Protein AF-A0A9D7PPQ1-F1 (afdb_monomer_lite)

Organism: NCBI:txid2954365

Sequence (73 aa):
MVDMPAKEIIARCEALITISGTAAVEAVAVRKPVIVLGYKHYYFPEFSHSIRSAEDLPFLFKKTSDPKEFQIR

Foldseek 3Di:
DDDDPLLVVLLPDQAEEEAEDCSQVSNVVSVHAYEYAYDYPDDDQLRYDYDPDPVCVVVVVVQSVPSVSSHDD

pLDDT: mean 76.23, std 12.79, range [36.0, 89.12]

Structure (mmCIF, N/CA/C/O backbone):
data_AF-A0A9D7PPQ1-F1
#
_entry.id   AF-A0A9D7PPQ1-F1
#
loop_
_atom_site.group_PDB
_atom_site.id
_atom_site.type_symbol
_atom_site.label_atom_id
_atom_site.label_alt_id
_atom_site.label_comp_id
_atom_site.label_asym_id
_atom_site.label_entity_id
_atom_site.label_seq_id
_atom_site.pdbx_PDB_ins_code
_atom_site.Cartn_x
_atom_site.Cartn_y
_atom_site.Cartn_z
_atom_site.occupancy
_atom_site.B_iso_or_equiv
_atom_site.auth_seq_id
_atom_site.auth_comp_id
_atom_site.auth_asym_id
_atom_site.auth_atom_id
_atom_site.pdbx_PDB_model_num
ATOM 1 N N . MET A 1 1 ? 22.737 -14.403 -7.581 1.00 58.25 1 MET A N 1
ATOM 2 C CA . MET A 1 1 ? 21.332 -14.289 -7.144 1.00 58.25 1 MET A CA 1
ATOM 3 C C . MET A 1 1 ? 20.725 -13.209 -8.023 1.00 58.25 1 MET A C 1
ATOM 5 O O . MET A 1 1 ? 21.294 -12.130 -8.051 1.00 58.25 1 MET A O 1
ATOM 9 N N . VAL A 1 2 ? 19.743 -13.531 -8.867 1.00 70.88 2 VAL A N 1
ATOM 10 C CA . VAL A 1 2 ? 19.133 -12.538 -9.769 1.00 70.88 2 VAL A CA 1
ATOM 11 C C . VAL A 1 2 ? 17.987 -11.887 -9.010 1.00 70.88 2 VAL A C 1
ATOM 13 O O . VAL A 1 2 ? 17.118 -12.604 -8.516 1.00 70.88 2 VAL A O 1
ATOM 16 N N . ASP A 1 3 ? 18.006 -10.562 -8.896 1.00 78.56 3 ASP A N 1
ATOM 17 C CA . ASP A 1 3 ? 16.909 -9.828 -8.276 1.00 78.56 3 ASP A CA 1
ATOM 18 C C . ASP A 1 3 ? 15.652 -9.975 -9.133 1.00 78.56 3 ASP A C 1
ATOM 20 O O . ASP A 1 3 ? 15.654 -9.718 -10.339 1.00 78.56 3 ASP A O 1
ATOM 24 N N . MET A 1 4 ? 14.569 -10.427 -8.507 1.00 81.00 4 MET A N 1
ATOM 25 C CA . MET A 1 4 ? 13.272 -10.491 -9.164 1.00 81.00 4 MET A CA 1
ATOM 26 C C . MET A 1 4 ? 12.727 -9.063 -9.319 1.00 81.00 4 MET A C 1
ATOM 28 O O . MET A 1 4 ? 12.777 -8.291 -8.356 1.00 81.00 4 MET A O 1
ATOM 32 N N . PRO A 1 5 ? 12.174 -8.692 -10.488 1.00 84.12 5 PRO A N 1
ATOM 33 C CA . PRO A 1 5 ? 11.538 -7.393 -10.660 1.00 84.12 5 PRO A CA 1
ATOM 34 C C . PRO A 1 5 ? 10.438 -7.173 -9.614 1.00 84.12 5 PRO A C 1
ATOM 36 O O . PRO A 1 5 ? 9.596 -8.049 -9.406 1.00 84.12 5 PRO A O 1
ATOM 39 N N . ALA A 1 6 ? 10.396 -5.991 -8.993 1.00 81.62 6 ALA A N 1
ATOM 40 C CA . ALA A 1 6 ? 9.444 -5.676 -7.921 1.00 81.62 6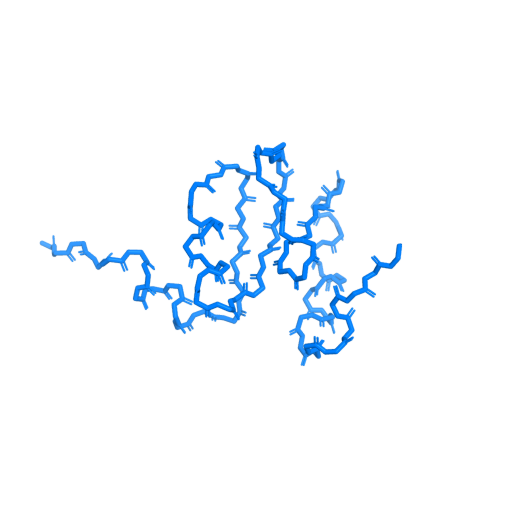 ALA A CA 1
ATOM 41 C C . ALA A 1 6 ? 7.983 -5.964 -8.317 1.00 81.62 6 ALA A C 1
ATOM 43 O O . ALA A 1 6 ? 7.244 -6.577 -7.547 1.00 81.62 6 ALA A O 1
ATOM 44 N N . LYS A 1 7 ? 7.594 -5.647 -9.560 1.00 84.06 7 LYS A N 1
ATOM 45 C CA . LYS A 1 7 ? 6.271 -5.975 -10.125 1.00 84.06 7 LYS A CA 1
ATOM 46 C C . LYS A 1 7 ? 5.877 -7.455 -9.996 1.00 84.06 7 LYS A C 1
ATOM 48 O O . LYS A 1 7 ? 4.706 -7.755 -9.778 1.00 84.06 7 LYS A O 1
ATOM 53 N N . GLU A 1 8 ? 6.826 -8.383 -10.137 1.00 87.44 8 GLU A N 1
ATOM 54 C CA . GLU A 1 8 ? 6.554 -9.826 -10.103 1.00 87.44 8 GLU A CA 1
ATOM 55 C C . GLU A 1 8 ? 6.326 -10.316 -8.677 1.00 87.44 8 GLU A C 1
ATOM 57 O O . GLU A 1 8 ? 5.488 -11.188 -8.449 1.00 87.44 8 GLU A O 1
ATOM 62 N N . ILE A 1 9 ? 7.031 -9.713 -7.721 1.00 88.50 9 ILE A N 1
ATOM 63 C CA . ILE A 1 9 ? 6.826 -9.947 -6.293 1.00 88.50 9 ILE A CA 1
ATOM 64 C C . ILE A 1 9 ? 5.450 -9.404 -5.895 1.00 88.50 9 ILE A C 1
ATOM 66 O O . ILE A 1 9 ? 4.625 -10.141 -5.360 1.00 88.50 9 ILE A O 1
ATOM 70 N N . ILE A 1 10 ? 5.163 -8.146 -6.240 1.00 89.12 10 ILE A N 1
ATOM 71 C CA . ILE A 1 10 ? 3.911 -7.461 -5.894 1.00 89.12 10 ILE A CA 1
ATOM 72 C C . ILE A 1 10 ? 2.688 -8.191 -6.470 1.00 89.12 10 ILE A C 1
ATOM 74 O O . ILE A 1 10 ? 1.665 -8.316 -5.795 1.00 89.12 10 ILE A O 1
ATOM 78 N N . ALA A 1 11 ? 2.782 -8.730 -7.690 1.00 86.69 11 ALA A N 1
ATOM 79 C CA . ALA A 1 11 ? 1.694 -9.491 -8.307 1.00 86.69 11 ALA A CA 1
ATOM 80 C C . ALA A 1 11 ? 1.258 -10.710 -7.469 1.00 86.69 11 ALA A C 1
ATOM 82 O O . ALA A 1 11 ? 0.078 -11.078 -7.492 1.00 86.69 11 ALA A O 1
ATOM 83 N N . ARG A 1 12 ? 2.182 -11.301 -6.701 1.00 89.12 12 ARG A N 1
ATOM 84 C CA . ARG A 1 12 ? 1.949 -12.469 -5.836 1.00 89.12 12 ARG A CA 1
ATOM 85 C C . ARG A 1 12 ? 1.472 -12.101 -4.429 1.00 89.12 12 ARG A C 1
ATOM 87 O O . ARG A 1 12 ? 1.103 -12.992 -3.673 1.00 89.12 12 ARG A O 1
ATOM 94 N N . CYS A 1 13 ? 1.467 -10.818 -4.074 1.00 87.62 13 CYS A N 1
ATOM 95 C CA . CYS A 1 13 ? 1.007 -10.335 -2.774 1.00 87.62 13 CYS A CA 1
ATOM 96 C C . CYS A 1 13 ? -0.498 -10.025 -2.786 1.00 87.62 13 CYS A C 1
ATOM 98 O O . CYS A 1 13 ? -1.066 -9.679 -3.825 1.00 87.62 13 CYS A O 1
ATOM 100 N N 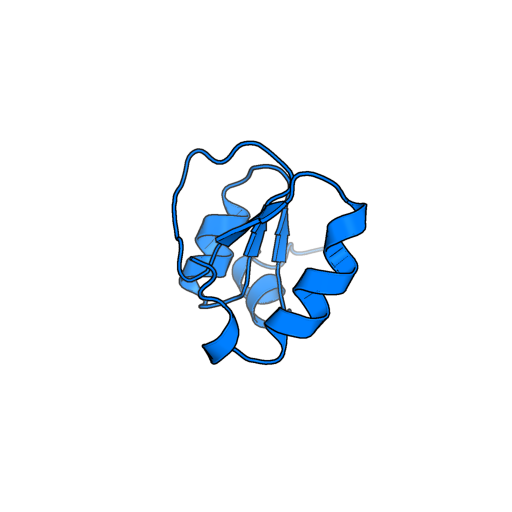. GLU A 1 14 ? -1.145 -10.101 -1.623 1.00 86.88 14 GLU A N 1
ATOM 101 C CA . GLU A 1 14 ? -2.532 -9.638 -1.451 1.00 86.88 14 GLU A CA 1
ATOM 102 C C . GLU A 1 14 ? -2.615 -8.115 -1.308 1.00 86.88 14 GLU A C 1
ATOM 104 O O . GLU A 1 14 ? -3.540 -7.501 -1.827 1.00 86.88 14 GLU A O 1
ATOM 109 N N . ALA A 1 15 ? -1.618 -7.500 -0.667 1.00 87.06 15 ALA A N 1
ATOM 110 C CA . ALA A 1 15 ? -1.504 -6.058 -0.481 1.00 87.06 15 ALA A CA 1
ATOM 111 C C . ALA A 1 15 ? -0.029 -5.639 -0.369 1.00 87.06 15 ALA A C 1
ATOM 113 O O . ALA A 1 15 ? 0.836 -6.459 -0.047 1.00 87.06 15 ALA A O 1
ATOM 114 N N . LEU A 1 16 ? 0.252 -4.357 -0.606 1.00 88.62 16 LEU A N 1
ATOM 115 C CA . LEU A 1 16 ? 1.555 -3.736 -0.366 1.00 88.62 16 LEU A CA 1
ATOM 116 C C . LEU A 1 16 ? 1.463 -2.756 0.809 1.00 88.62 16 LEU A C 1
ATOM 118 O O . LEU A 1 16 ? 0.605 -1.878 0.818 1.00 88.62 16 LEU A O 1
ATOM 122 N N . ILE A 1 17 ? 2.399 -2.845 1.754 1.00 89.00 17 ILE A N 1
ATOM 123 C CA . ILE A 1 17 ? 2.606 -1.824 2.788 1.00 89.00 17 ILE A CA 1
ATOM 124 C C . ILE A 1 17 ? 3.918 -1.103 2.497 1.00 89.00 17 ILE A C 1
ATOM 126 O O . ILE A 1 17 ? 4.937 -1.742 2.240 1.00 89.00 17 ILE A O 1
ATOM 130 N N . THR A 1 18 ? 3.912 0.226 2.536 1.00 87.88 18 THR A N 1
ATOM 131 C CA . THR A 1 18 ? 5.113 1.035 2.295 1.00 87.88 18 THR A CA 1
ATOM 132 C C . THR A 1 18 ? 5.097 2.334 3.099 1.00 87.88 18 THR A C 1
ATOM 134 O O . THR A 1 18 ? 4.040 2.796 3.514 1.00 87.88 18 THR A O 1
ATOM 137 N N . ILE A 1 19 ? 6.263 2.940 3.335 1.00 85.25 19 ILE A N 1
ATOM 138 C CA . ILE A 1 19 ? 6.371 4.238 4.024 1.00 85.25 19 ILE A CA 1
ATOM 139 C C . ILE A 1 19 ? 6.122 5.365 3.020 1.00 85.25 19 ILE A C 1
ATOM 141 O O . ILE A 1 19 ? 5.111 6.055 3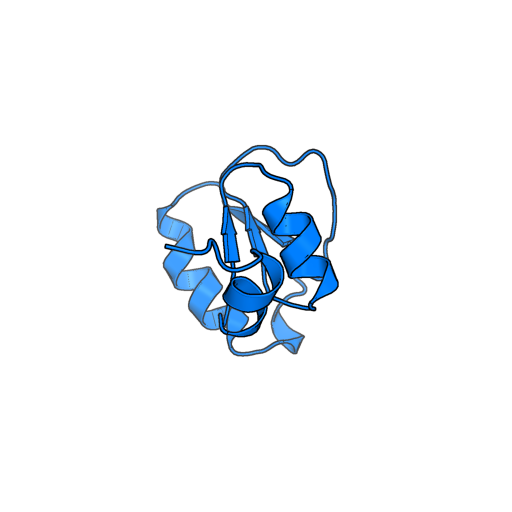.091 1.00 85.25 19 ILE A O 1
ATOM 145 N N . SER A 1 20 ? 7.027 5.518 2.059 1.00 74.44 20 SER A N 1
ATOM 146 C CA . SER A 1 20 ? 6.931 6.463 0.952 1.00 74.44 20 SER A CA 1
ATOM 147 C C . SER A 1 20 ? 7.867 5.973 -0.154 1.00 74.44 20 SER A C 1
ATOM 149 O O . SER A 1 20 ? 9.078 5.896 0.017 1.00 74.44 20 SER A O 1
ATOM 151 N N . GLY A 1 21 ? 7.317 5.550 -1.290 1.00 77.38 21 GLY A N 1
ATOM 152 C CA . GLY A 1 21 ? 8.142 4.981 -2.352 1.00 77.38 21 GLY A CA 1
ATOM 153 C C . GLY A 1 21 ? 7.370 4.673 -3.623 1.00 77.38 21 GLY A C 1
ATOM 154 O O . GLY A 1 21 ? 6.145 4.540 -3.608 1.00 77.38 21 GLY A O 1
ATOM 155 N N . THR A 1 22 ? 8.109 4.545 -4.723 1.00 85.06 22 THR A N 1
ATOM 156 C CA . THR A 1 22 ? 7.584 4.252 -6.066 1.00 85.06 22 THR A CA 1
ATOM 157 C C . THR A 1 22 ? 6.976 2.857 -6.176 1.00 85.06 22 THR A C 1
ATOM 159 O O . THR A 1 22 ? 6.109 2.648 -7.015 1.00 85.06 22 THR A O 1
ATOM 162 N N . ALA A 1 23 ? 7.325 1.939 -5.267 1.00 85.38 23 ALA A N 1
ATOM 163 C CA . ALA A 1 23 ? 6.699 0.620 -5.167 1.00 85.38 23 ALA A CA 1
ATOM 164 C C . ALA A 1 23 ? 5.169 0.700 -4.997 1.00 85.38 23 ALA A C 1
ATOM 166 O O . ALA A 1 23 ? 4.449 -0.161 -5.492 1.00 85.38 23 ALA A O 1
ATOM 167 N N . ALA A 1 24 ? 4.651 1.759 -4.361 1.00 86.38 24 ALA A N 1
ATOM 168 C CA . ALA A 1 24 ? 3.211 2.008 -4.319 1.00 86.38 24 ALA A CA 1
ATOM 169 C C . ALA A 1 24 ? 2.620 2.253 -5.707 1.00 86.38 24 ALA A C 1
ATOM 171 O O . ALA A 1 24 ? 1.550 1.742 -6.010 1.00 86.38 24 ALA A O 1
ATOM 172 N N . VAL A 1 25 ? 3.312 3.019 -6.551 1.00 85.88 25 VAL A N 1
ATOM 173 C CA . VAL A 1 25 ? 2.873 3.305 -7.923 1.00 85.88 25 VAL A CA 1
ATOM 174 C C . VAL A 1 25 ? 2.843 2.012 -8.735 1.00 85.88 25 VAL A C 1
ATOM 176 O O . VAL A 1 25 ? 1.877 1.753 -9.449 1.00 85.88 25 VAL A O 1
ATOM 179 N N . GLU A 1 26 ? 3.859 1.165 -8.568 1.00 88.56 26 GLU A N 1
ATOM 180 C CA . GLU A 1 26 ? 3.905 -0.156 -9.199 1.00 88.56 26 GLU A CA 1
ATOM 181 C C . GLU A 1 26 ? 2.758 -1.057 -8.725 1.00 88.56 26 GLU A C 1
ATOM 183 O O . GLU A 1 26 ? 2.100 -1.688 -9.550 1.00 88.56 26 GLU A O 1
ATOM 188 N N . ALA A 1 27 ? 2.457 -1.073 -7.423 1.00 88.56 27 ALA A N 1
ATOM 189 C CA . ALA A 1 27 ? 1.340 -1.836 -6.869 1.00 88.56 27 ALA A CA 1
ATOM 190 C C . ALA A 1 27 ? -0.027 -1.350 -7.358 1.00 88.56 27 ALA A C 1
ATOM 192 O O . ALA A 1 27 ? -0.875 -2.171 -7.712 1.00 88.56 27 ALA A O 1
ATOM 193 N N . VAL A 1 28 ? -0.221 -0.036 -7.473 1.00 84.25 28 VAL A N 1
ATOM 194 C CA . VAL A 1 28 ? -1.426 0.538 -8.086 1.00 84.25 28 VAL A CA 1
ATOM 195 C C . VAL A 1 28 ? -1.547 0.104 -9.550 1.00 84.25 28 VAL A C 1
ATOM 197 O O . VAL A 1 28 ? -2.628 -0.298 -9.979 1.00 84.25 28 VAL A O 1
ATOM 200 N N . ALA A 1 29 ? -0.447 0.107 -10.312 1.00 85.50 29 ALA A N 1
ATOM 201 C CA . ALA A 1 29 ? -0.451 -0.305 -11.718 1.00 85.50 29 ALA A CA 1
ATOM 202 C C . ALA A 1 29 ? -0.883 -1.771 -11.911 1.00 85.50 29 ALA A C 1
ATOM 204 O O . ALA A 1 29 ? -1.530 -2.097 -12.907 1.00 85.50 29 ALA A O 1
ATOM 205 N N . VAL A 1 30 ? -0.588 -2.644 -10.943 1.00 88.38 30 VAL A N 1
ATOM 206 C CA . VAL A 1 30 ? -1.044 -4.046 -10.936 1.00 88.38 30 VAL A CA 1
ATOM 207 C C . VAL A 1 30 ? -2.319 -4.275 -10.113 1.00 88.38 30 VAL A C 1
ATOM 209 O O . VAL A 1 30 ? -2.646 -5.417 -9.791 1.00 88.38 30 VAL A O 1
ATOM 212 N N . ARG A 1 31 ? -3.066 -3.204 -9.805 1.00 85.69 31 ARG A N 1
ATOM 213 C CA . ARG A 1 31 ? -4.351 -3.227 -9.079 1.00 85.69 31 ARG A CA 1
ATOM 214 C C . ARG A 1 31 ? -4.276 -3.929 -7.721 1.00 85.69 31 ARG A C 1
ATOM 216 O O . ARG A 1 31 ? -5.196 -4.651 -7.338 1.00 85.69 31 ARG A O 1
ATOM 223 N N . LYS A 1 32 ? -3.178 -3.727 -6.995 1.00 86.31 32 LYS A N 1
ATOM 224 C CA . LYS A 1 32 ? -3.021 -4.220 -5.625 1.00 86.31 32 LYS A CA 1
ATOM 225 C C . LYS A 1 32 ? -3.385 -3.131 -4.614 1.00 86.31 32 LYS A C 1
ATOM 227 O O . LYS A 1 32 ? -3.017 -1.976 -4.825 1.00 86.31 32 LYS A O 1
ATOM 232 N N . PRO A 1 33 ? -4.066 -3.485 -3.511 1.00 85.94 33 PRO A N 1
ATOM 233 C CA . PRO A 1 33 ? -4.249 -2.595 -2.373 1.00 85.94 33 PRO A CA 1
ATOM 234 C C . PRO A 1 33 ? -2.909 -2.093 -1.826 1.00 85.94 33 PRO A C 1
ATOM 236 O O . PRO A 1 33 ? -1.975 -2.880 -1.644 1.00 85.94 33 PRO A O 1
ATOM 239 N N . VAL A 1 34 ? -2.824 -0.796 -1.531 1.00 87.50 34 VAL A N 1
ATOM 240 C CA . VAL A 1 34 ? -1.624 -0.149 -0.990 1.00 87.50 34 VAL A CA 1
ATOM 241 C C . VAL A 1 34 ? -1.941 0.570 0.316 1.00 87.50 34 VAL A C 1
ATOM 243 O O . VAL A 1 34 ? -2.819 1.430 0.379 1.00 87.50 34 VAL A O 1
ATOM 246 N N . ILE A 1 35 ? -1.171 0.263 1.354 1.00 87.31 35 ILE A N 1
ATOM 247 C CA . ILE A 1 35 ? -1.201 0.949 2.644 1.00 87.31 35 ILE A CA 1
ATOM 248 C C . ILE A 1 35 ? 0.085 1.765 2.769 1.00 87.31 35 ILE A C 1
ATOM 250 O O . ILE A 1 35 ? 1.191 1.230 2.703 1.00 87.31 35 ILE A O 1
ATOM 254 N N . VAL A 1 36 ? -0.066 3.071 2.942 1.00 85.75 36 VAL A N 1
ATOM 255 C CA . VAL A 1 36 ? 1.026 4.036 3.030 1.00 85.75 36 VAL A CA 1
ATOM 256 C C . VAL A 1 36 ? 1.127 4.547 4.464 1.00 85.75 36 VAL A C 1
ATOM 258 O O . VAL A 1 36 ? 0.178 5.121 4.996 1.00 85.75 36 VAL A O 1
ATOM 261 N N . LEU A 1 37 ? 2.278 4.332 5.092 1.00 84.50 37 LEU A N 1
ATOM 262 C CA . LEU A 1 37 ? 2.535 4.708 6.485 1.00 84.50 37 LEU A CA 1
ATOM 263 C C . LEU A 1 37 ? 3.079 6.138 6.619 1.00 84.50 37 LEU A C 1
ATOM 265 O O . LEU A 1 37 ? 2.977 6.740 7.682 1.00 84.50 37 LEU A O 1
ATOM 269 N N . GLY A 1 38 ? 3.698 6.665 5.561 1.00 79.88 38 GLY A N 1
ATOM 270 C CA . GLY A 1 38 ? 4.338 7.976 5.545 1.00 79.88 38 GLY A CA 1
ATOM 271 C C . GLY A 1 38 ? 3.621 8.996 4.664 1.00 79.88 38 GLY A C 1
ATOM 272 O O . GLY A 1 38 ? 2.487 8.814 4.216 1.00 79.88 38 GLY A O 1
ATOM 273 N N . TYR A 1 39 ? 4.313 10.104 4.404 1.00 77.25 39 TYR A N 1
ATOM 274 C CA . TYR A 1 39 ? 3.813 11.146 3.516 1.00 77.25 39 TYR A CA 1
ATOM 275 C C .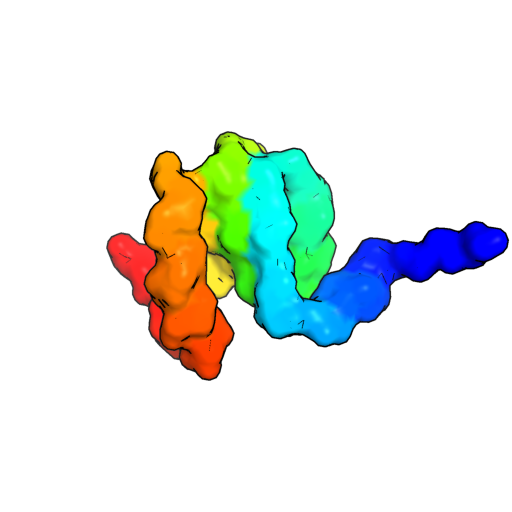 TYR A 1 39 ? 3.881 10.682 2.055 1.00 77.25 39 TYR A C 1
ATOM 277 O O . TYR A 1 39 ? 4.917 10.195 1.598 1.00 77.25 39 TYR A O 1
ATOM 285 N N . LYS A 1 40 ? 2.784 10.836 1.308 1.00 73.25 40 LYS A N 1
ATOM 286 C CA . LYS A 1 40 ? 2.715 10.456 -0.109 1.00 73.25 40 LYS A CA 1
ATOM 287 C C . LYS A 1 40 ? 2.789 11.677 -1.016 1.00 73.25 40 LYS A C 1
ATOM 289 O O . LYS A 1 40 ? 2.078 12.653 -0.814 1.00 73.25 40 LYS A O 1
ATOM 294 N N . HIS A 1 41 ? 3.615 11.579 -2.055 1.00 77.06 41 HIS A N 1
ATOM 295 C CA . HIS A 1 41 ? 3.683 12.556 -3.150 1.00 77.06 41 HIS A CA 1
ATOM 296 C C . HIS A 1 41 ? 2.762 12.188 -4.328 1.00 77.06 41 HIS A C 1
ATOM 298 O O . HIS A 1 41 ? 2.752 12.865 -5.349 1.00 77.06 41 HIS A O 1
ATOM 304 N N . TYR A 1 42 ? 2.000 11.100 -4.194 1.00 74.44 42 TYR A N 1
ATOM 305 C CA . TYR A 1 42 ? 1.066 10.569 -5.184 1.00 74.44 42 TYR A CA 1
ATOM 306 C C . TYR A 1 42 ? -0.298 10.323 -4.526 1.00 74.44 42 TYR A C 1
ATOM 308 O O . TYR A 1 42 ? -0.377 10.030 -3.331 1.00 74.44 42 TYR A O 1
ATOM 316 N N . TYR A 1 43 ? -1.383 10.432 -5.294 1.00 70.94 43 TYR A N 1
ATOM 317 C CA . TYR A 1 43 ? -2.745 10.282 -4.781 1.00 70.94 43 TYR A CA 1
ATOM 318 C C . TYR A 1 43 ? -3.562 9.346 -5.674 1.00 70.94 43 TYR A C 1
ATOM 320 O O . TYR A 1 43 ? -3.973 9.720 -6.767 1.00 70.94 43 TYR A O 1
ATOM 328 N N . PHE A 1 44 ? -3.794 8.124 -5.187 1.00 74.94 44 PHE A N 1
ATOM 329 C CA . PHE A 1 44 ? -4.633 7.118 -5.843 1.00 74.94 44 PHE A CA 1
ATOM 330 C C . PHE A 1 44 ? -5.716 6.668 -4.855 1.00 74.94 44 PHE A C 1
ATOM 332 O O . PHE A 1 44 ? -5.497 5.709 -4.118 1.00 74.94 44 PHE A O 1
ATOM 339 N N . PRO A 1 45 ? -6.843 7.386 -4.738 1.00 70.31 45 PRO A N 1
ATOM 340 C CA . PRO A 1 45 ? -7.814 7.163 -3.663 1.00 70.31 45 PRO A CA 1
ATOM 341 C C . PRO A 1 45 ? -8.469 5.778 -3.709 1.00 70.31 45 PRO A C 1
ATOM 343 O O . PRO A 1 45 ? -8.829 5.247 -2.669 1.00 70.31 45 PRO A O 1
ATOM 346 N N . GLU A 1 46 ? -8.564 5.168 -4.890 1.00 70.44 46 GLU A N 1
ATOM 347 C CA . GLU A 1 46 ? -9.167 3.841 -5.074 1.00 70.44 46 GLU A CA 1
ATOM 348 C C . GLU A 1 46 ? -8.260 2.685 -4.628 1.00 70.44 46 GLU A C 1
ATOM 350 O O . GLU A 1 46 ? -8.734 1.573 -4.426 1.00 70.44 46 GLU A O 1
ATOM 355 N N . PHE A 1 47 ? -6.955 2.936 -4.489 1.00 71.06 47 PHE A N 1
ATOM 356 C CA . PHE A 1 47 ? -5.955 1.888 -4.262 1.00 71.06 47 PHE A CA 1
ATOM 357 C C . PHE A 1 47 ? -4.991 2.197 -3.113 1.00 71.06 47 PHE A C 1
ATOM 359 O O . PHE A 1 47 ? -4.264 1.305 -2.691 1.00 71.06 47 PHE A O 1
ATOM 366 N N . SER A 1 48 ? -4.954 3.437 -2.609 1.00 73.81 48 SER A N 1
ATOM 367 C CA . SER A 1 48 ? -4.005 3.881 -1.584 1.00 73.81 48 SER A CA 1
ATOM 368 C C . SER A 1 48 ? -4.704 4.420 -0.338 1.00 73.81 48 SER A C 1
ATOM 370 O O . SER A 1 48 ? -5.378 5.453 -0.379 1.00 73.81 48 SER A O 1
ATOM 372 N N . HIS A 1 49 ? -4.443 3.783 0.800 1.00 76.88 49 HIS A N 1
ATOM 373 C CA . HIS A 1 49 ? -4.837 4.286 2.112 1.00 76.88 49 HIS A CA 1
ATOM 374 C C . HIS A 1 49 ? -3.638 4.798 2.884 1.00 76.88 49 HIS A C 1
ATOM 376 O O . HIS A 1 49 ? -2.554 4.231 2.813 1.00 76.88 49 HIS A O 1
ATOM 382 N N . SER A 1 50 ? -3.849 5.869 3.638 1.00 77.81 50 SER A N 1
ATOM 383 C CA . SER A 1 50 ? -2.864 6.379 4.582 1.00 77.81 50 SER A CA 1
ATOM 384 C C . SER A 1 50 ? -3.368 6.123 5.992 1.00 77.81 50 SER A C 1
ATOM 386 O O . SER A 1 50 ? -4.519 6.448 6.285 1.00 77.81 50 SER A O 1
ATOM 388 N N . ILE A 1 51 ? -2.525 5.553 6.848 1.00 78.81 51 ILE A N 1
ATOM 389 C CA . ILE A 1 51 ? -2.841 5.397 8.273 1.00 78.81 51 ILE A CA 1
ATOM 390 C C . ILE A 1 51 ? -2.092 6.423 9.102 1.00 78.81 51 ILE A C 1
ATOM 392 O O . ILE A 1 51 ? -1.023 6.890 8.712 1.00 78.81 51 ILE A O 1
ATOM 396 N N . ARG A 1 52 ? -2.676 6.785 10.245 1.00 75.12 52 ARG A N 1
ATOM 397 C CA . ARG A 1 52 ? -2.059 7.718 11.197 1.00 75.12 52 ARG A CA 1
ATOM 398 C C . ARG A 1 52 ? -1.254 6.984 12.264 1.00 75.12 52 ARG A C 1
ATOM 400 O O . ARG A 1 52 ? -0.295 7.552 12.776 1.00 75.12 52 ARG A O 1
ATOM 407 N N . SER A 1 53 ? -1.629 5.742 12.572 1.00 80.31 53 SER A N 1
ATOM 408 C CA . SER A 1 53 ? -0.946 4.871 13.526 1.00 80.31 53 SER A CA 1
ATOM 409 C C . SER A 1 53 ? -0.767 3.471 12.944 1.00 80.31 53 SER A C 1
ATOM 411 O O . SER A 1 53 ? -1.617 2.980 12.204 1.00 80.31 53 SER A O 1
ATOM 413 N N . ALA A 1 54 ? 0.324 2.795 13.313 1.00 78.50 54 ALA A N 1
ATOM 414 C CA . ALA A 1 54 ? 0.530 1.386 12.978 1.00 78.50 54 ALA A CA 1
ATOM 415 C C . ALA A 1 54 ? -0.524 0.470 13.631 1.00 78.50 54 ALA A C 1
ATOM 417 O O . ALA A 1 54 ? -0.771 -0.628 13.142 1.00 78.50 54 ALA A O 1
ATOM 418 N N . GLU A 1 55 ? -1.184 0.929 14.693 1.00 83.50 55 GLU A N 1
ATOM 419 C CA . GLU A 1 55 ? -2.277 0.215 15.366 1.00 83.50 55 GLU A CA 1
ATOM 420 C C . GLU A 1 55 ? -3.521 0.057 14.476 1.00 83.50 55 GLU A C 1
ATOM 422 O O . GLU A 1 55 ? -4.329 -0.841 14.706 1.00 83.50 55 GLU A O 1
ATOM 427 N N . ASP A 1 56 ? -3.654 0.876 13.426 1.00 80.56 56 ASP A N 1
ATOM 428 C CA . ASP A 1 56 ? -4.774 0.819 12.480 1.00 80.56 56 ASP A CA 1
ATOM 429 C C . ASP A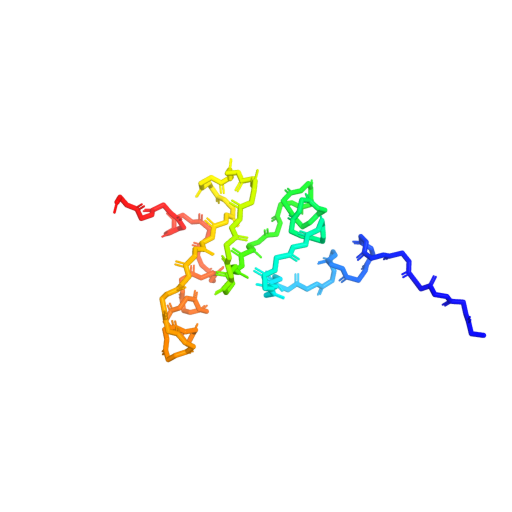 1 56 ? -4.605 -0.289 11.418 1.00 80.56 56 ASP A C 1
ATOM 431 O O . ASP A 1 56 ? -5.570 -0.662 10.743 1.00 80.56 56 ASP A O 1
ATOM 435 N N . LEU A 1 57 ? -3.391 -0.841 11.257 1.00 79.00 57 LEU A N 1
ATOM 436 C CA . LEU A 1 57 ? -3.071 -1.860 10.241 1.00 79.00 57 LEU A CA 1
ATOM 437 C C . LEU A 1 57 ? -4.018 -3.072 10.265 1.00 79.00 57 LEU A C 1
ATOM 439 O O . LEU A 1 57 ? -4.533 -3.423 9.200 1.00 79.00 57 LEU A O 1
ATOM 443 N N . PRO A 1 58 ? -4.307 -3.705 11.422 1.00 79.31 58 PRO A N 1
ATOM 444 C CA . PRO A 1 58 ? -5.197 -4.865 11.480 1.00 79.31 58 PRO A CA 1
ATOM 445 C C . PRO A 1 58 ? -6.604 -4.579 10.939 1.00 79.31 58 PRO A C 1
ATOM 447 O O . PRO A 1 58 ? -7.224 -5.448 10.324 1.00 79.31 58 PRO A O 1
ATOM 450 N N . PHE A 1 59 ? -7.109 -3.355 11.122 1.00 72.56 59 PHE A N 1
ATOM 451 C CA . PHE A 1 59 ? -8.438 -2.963 10.652 1.00 72.56 59 PHE A CA 1
ATOM 452 C C . PHE A 1 59 ? -8.487 -2.768 9.136 1.00 72.56 59 PHE A C 1
ATOM 454 O O . PHE A 1 59 ? -9.532 -3.004 8.527 1.00 72.56 59 PHE A O 1
ATOM 461 N N . LEU A 1 60 ? -7.368 -2.385 8.515 1.00 71.69 60 LEU A N 1
ATOM 462 C CA . LEU A 1 60 ? -7.268 -2.290 7.060 1.00 71.69 60 LEU A CA 1
ATOM 463 C C . LEU A 1 60 ? -7.231 -3.661 6.394 1.00 71.69 60 LEU A C 1
ATOM 465 O O . LEU A 1 60 ? -7.890 -3.841 5.373 1.00 71.69 60 LEU A O 1
ATOM 469 N N . PHE A 1 61 ? -6.549 -4.639 6.993 1.00 68.06 61 PHE A N 1
ATOM 470 C CA . PHE A 1 61 ? -6.509 -6.001 6.454 1.00 68.06 61 PHE A CA 1
ATOM 471 C C . PHE A 1 61 ? -7.889 -6.662 6.389 1.00 68.06 61 PHE A C 1
ATOM 473 O O . PHE A 1 61 ? -8.197 -7.398 5.453 1.00 68.06 61 PHE A O 1
ATOM 480 N N . LYS A 1 62 ? -8.757 -6.346 7.355 1.00 64.12 62 LYS A N 1
ATOM 481 C CA . LYS A 1 62 ? -10.142 -6.829 7.372 1.00 64.12 62 LYS A CA 1
ATOM 482 C C . LYS A 1 62 ? -11.000 -6.223 6.250 1.00 64.12 62 LYS A C 1
ATOM 484 O O . LYS A 1 62 ? -12.004 -6.815 5.877 1.00 64.12 62 LYS A O 1
ATOM 489 N N . LYS A 1 63 ? -10.603 -5.061 5.718 1.00 60.22 63 LYS A N 1
ATOM 490 C CA . LYS A 1 63 ? -11.279 -4.365 4.610 1.00 60.22 63 LYS A CA 1
ATOM 491 C C . LYS A 1 63 ? -10.676 -4.692 3.244 1.00 60.22 63 LYS A C 1
ATOM 493 O O . LYS A 1 63 ? -11.402 -4.732 2.262 1.00 60.22 63 LYS A O 1
ATOM 498 N N . THR A 1 64 ? -9.372 -4.977 3.160 1.00 57.22 64 THR A N 1
ATOM 499 C CA . THR A 1 64 ? -8.701 -5.377 1.903 1.00 57.22 64 THR A CA 1
ATOM 500 C C . THR A 1 64 ? -9.217 -6.696 1.328 1.00 57.22 64 THR A C 1
ATOM 502 O O . THR A 1 64 ? -9.024 -6.943 0.141 1.00 57.22 64 THR A O 1
ATOM 505 N N . SER A 1 65 ? -9.872 -7.539 2.132 1.00 57.97 65 SER A N 1
ATOM 506 C CA . SER A 1 65 ? -10.509 -8.771 1.653 1.00 57.97 65 SER A CA 1
ATOM 507 C C . SER A 1 65 ? -11.800 -8.532 0.855 1.00 57.97 65 SER A C 1
ATOM 509 O O . SER A 1 65 ? -12.258 -9.461 0.193 1.00 57.97 65 SER A O 1
ATOM 511 N N . ASP A 1 66 ? -12.366 -7.315 0.870 1.00 56.69 66 ASP A N 1
ATOM 512 C CA . ASP A 1 66 ? -13.508 -6.932 0.032 1.00 56.69 66 ASP A CA 1
ATOM 513 C C . ASP A 1 66 ? -13.172 -5.696 -0.836 1.00 56.69 66 ASP A C 1
ATOM 515 O O . ASP A 1 66 ? -13.172 -4.561 -0.349 1.00 56.69 66 ASP A O 1
ATOM 519 N N . PRO A 1 67 ? -12.907 -5.876 -2.146 1.00 50.78 67 PRO A N 1
ATOM 520 C CA . PRO A 1 67 ? -12.567 -4.784 -3.063 1.00 50.78 67 PRO A CA 1
ATOM 521 C C . PRO A 1 67 ? -13.617 -3.665 -3.141 1.00 50.78 67 PRO A C 1
ATOM 523 O O . PRO A 1 67 ? -13.298 -2.567 -3.598 1.00 50.78 67 PRO A O 1
ATOM 526 N N . LYS A 1 68 ? -14.869 -3.922 -2.731 1.00 52.97 68 LYS A N 1
ATOM 527 C CA . LYS A 1 68 ? -15.957 -2.930 -2.750 1.00 52.97 68 LYS A CA 1
ATOM 528 C C . LYS A 1 68 ? -15.972 -2.027 -1.514 1.00 52.97 68 LYS A C 1
ATOM 530 O O . LYS A 1 68 ? -16.523 -0.932 -1.590 1.00 52.97 68 LYS A O 1
ATOM 535 N N . GLU A 1 69 ? -15.354 -2.440 -0.408 1.00 51.28 69 GLU A N 1
ATOM 536 C CA . GLU A 1 69 ? -15.291 -1.653 0.835 1.00 51.28 69 GLU A CA 1
ATOM 537 C C . GLU A 1 69 ? -14.091 -0.691 0.893 1.00 51.28 69 GLU A C 1
ATOM 539 O O . GLU A 1 69 ? -13.937 0.072 1.849 1.00 51.28 69 GLU A O 1
ATOM 544 N N . PHE A 1 70 ? -13.251 -0.685 -0.146 1.00 52.41 70 PHE A N 1
ATOM 545 C CA . PHE A 1 70 ? -12.033 0.129 -0.210 1.00 52.41 70 PHE A CA 1
ATOM 546 C C . PHE A 1 70 ? -12.282 1.635 -0.416 1.00 52.41 70 PHE A C 1
ATOM 548 O O . PHE A 1 70 ? -11.356 2.438 -0.348 1.00 52.41 70 PHE A O 1
ATOM 555 N N . GLN A 1 71 ? -13.531 2.061 -0.628 1.00 40.88 71 GLN A N 1
ATOM 556 C CA . GLN A 1 71 ? -13.890 3.479 -0.701 1.00 40.88 71 GLN A CA 1
ATOM 557 C C . GLN A 1 71 ? -14.373 3.981 0.665 1.00 40.88 71 GLN A C 1
ATOM 559 O O . GLN A 1 71 ? -15.542 3.843 1.021 1.00 40.88 71 GLN A O 1
ATOM 564 N N . ILE A 1 72 ? -13.473 4.595 1.435 1.00 44.22 72 ILE A N 1
ATOM 565 C CA . ILE A 1 72 ? -13.837 5.337 2.648 1.00 44.22 72 ILE A CA 1
ATOM 566 C C . ILE A 1 72 ? -13.954 6.819 2.270 1.00 44.22 72 ILE A C 1
ATOM 568 O O . ILE A 1 72 ? -13.003 7.396 1.744 1.00 44.22 72 ILE A O 1
ATOM 572 N N . ARG A 1 73 ? -15.142 7.388 2.505 1.00 36.00 73 ARG A N 1
ATOM 573 C CA . ARG A 1 73 ? -15.422 8.831 2.437 1.00 36.00 73 ARG A CA 1
ATOM 574 C C . ARG A 1 73 ? -14.583 9.621 3.434 1.00 36.00 73 ARG A C 1
ATOM 576 O O . ARG A 1 73 ? -14.412 9.119 4.567 1.00 36.00 73 ARG A O 1
#

Radius of gyration: 12.26 Å; chains: 1; bounding box: 37×27×27 Å

Secondary structure (DSSP, 8-state):
-PPPPHHHHHHT-S-EEESSSTH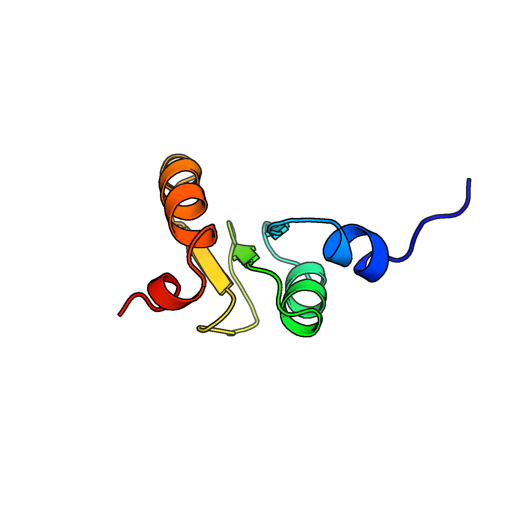HHHHHHTT--EEE-S--S---TTTEEE-SSGGGHHHHHHHHT-TTTT---